Protein AF-A0A2V9KN21-F1 (afdb_monomer_lite)

Radius of gyration: 11.94 Å; chains: 1; bounding box: 26×27×32 Å

pLDDT: mean 77.58, std 13.65, range [34.69, 89.75]

Foldseek 3Di:
DPDPPPLLVVLVVLLVVLCVVQPPDLLSSLQSLCCVLVVDGDDPVRSVVSVPDPDGSSVVSSVSNVCSVPDDDD

Sequence (74 aa):
MLNDGRINEEAAHLAEMVERAAGADRAAQIARAFEVVLSRPPKPAEIEKLRLFPGALRDLCRVL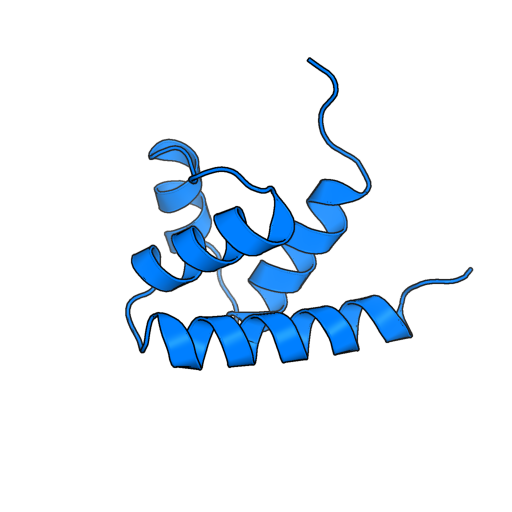LNSNEFVYID

Secondary structure (DSSP, 8-state):
---HHHHHHHHHHHHHHHHHHHTT-HHHHHHHHHHHHHSSPPPHHHHHHHHT--S-HHHHHHHHHHHHTT----

Structure (mmCIF, N/CA/C/O backbone):
data_AF-A0A2V9KN21-F1
#
_entry.id   AF-A0A2V9KN21-F1
#
loop_
_atom_site.group_PDB
_atom_site.id
_atom_site.type_symbol
_atom_site.label_atom_id
_atom_site.label_alt_id
_atom_site.label_comp_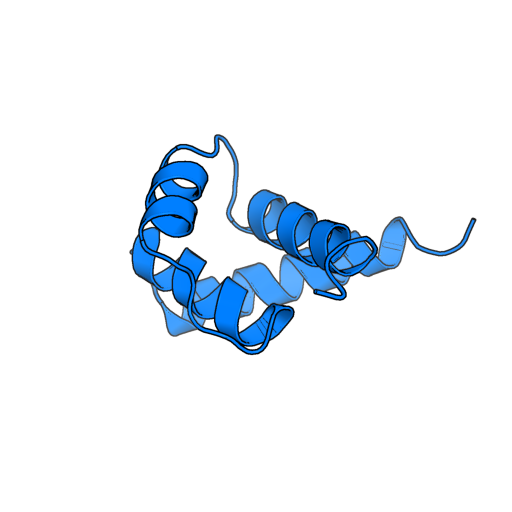id
_atom_site.label_asym_id
_atom_site.label_entity_id
_atom_site.label_seq_id
_atom_site.pdbx_PDB_ins_code
_atom_site.Cartn_x
_atom_site.Cartn_y
_atom_site.Cartn_z
_atom_site.occupancy
_atom_site.B_iso_or_equiv
_atom_site.auth_seq_id
_atom_site.auth_comp_id
_atom_site.auth_asym_id
_atom_site.auth_atom_id
_atom_site.pdbx_PDB_model_num
ATOM 1 N N . MET A 1 1 ? 1.865 9.043 -24.887 1.00 43.00 1 MET A N 1
ATOM 2 C CA . MET A 1 1 ? 1.615 8.019 -23.854 1.00 43.00 1 MET A CA 1
ATOM 3 C C . MET A 1 1 ? 2.785 8.059 -22.881 1.00 43.00 1 MET A C 1
ATOM 5 O O . MET A 1 1 ? 3.728 7.295 -23.016 1.00 43.00 1 MET A O 1
ATOM 9 N N . LEU A 1 2 ? 2.795 9.058 -21.996 1.00 45.47 2 LEU A N 1
ATOM 10 C CA . LEU A 1 2 ? 3.675 9.065 -20.827 1.00 45.47 2 LEU A CA 1
ATOM 11 C C . LEU A 1 2 ? 2.911 8.298 -19.744 1.00 45.47 2 LEU A C 1
ATOM 13 O O . LEU A 1 2 ? 1.759 8.658 -19.545 1.00 45.47 2 LEU A O 1
ATOM 17 N N . ASN A 1 3 ? 3.500 7.270 -19.120 1.00 47.69 3 ASN A N 1
ATOM 18 C CA . ASN A 1 3 ? 3.333 6.918 -17.686 1.00 47.69 3 ASN A CA 1
ATOM 19 C C . ASN A 1 3 ? 3.428 5.419 -17.328 1.00 47.69 3 ASN A C 1
ATOM 21 O O . ASN A 1 3 ? 3.489 5.113 -16.142 1.00 47.69 3 ASN A O 1
ATOM 25 N N . ASP A 1 4 ? 3.556 4.472 -18.264 1.00 56.62 4 ASP A N 1
ATOM 26 C CA . ASP A 1 4 ? 3.590 3.045 -17.868 1.00 56.62 4 ASP A CA 1
ATOM 27 C C . ASP A 1 4 ? 4.887 2.602 -17.156 1.00 56.62 4 ASP A C 1
ATOM 29 O O . ASP A 1 4 ? 4.859 1.723 -16.295 1.00 56.62 4 ASP A O 1
ATOM 33 N N . GLY A 1 5 ? 6.038 3.206 -17.476 1.00 61.25 5 GLY A N 1
ATOM 34 C CA . GLY A 1 5 ? 7.325 2.841 -16.859 1.00 61.25 5 GLY A CA 1
ATOM 35 C C . GLY A 1 5 ? 7.490 3.371 -15.431 1.00 61.25 5 GLY A C 1
ATOM 36 O O . GLY A 1 5 ? 7.804 2.616 -14.514 1.00 61.25 5 GLY A O 1
ATOM 37 N N . ARG A 1 6 ? 7.209 4.665 -15.228 1.00 64.88 6 ARG A N 1
ATOM 38 C CA . ARG A 1 6 ? 7.413 5.347 -13.940 1.00 64.88 6 ARG A CA 1
ATOM 39 C C . ARG A 1 6 ? 6.469 4.863 -12.846 1.00 64.88 6 ARG A C 1
ATOM 41 O O . ARG A 1 6 ? 6.906 4.689 -1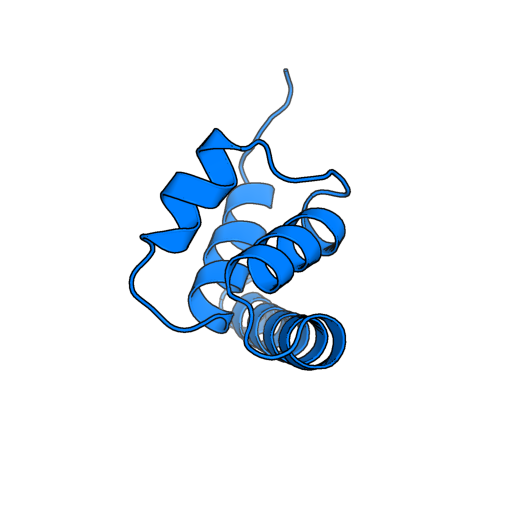1.717 1.00 64.88 6 ARG A O 1
ATOM 48 N N . ILE A 1 7 ? 5.203 4.595 -13.174 1.00 69.38 7 ILE A N 1
ATOM 49 C CA . ILE A 1 7 ? 4.232 4.122 -12.177 1.00 69.38 7 ILE A CA 1
ATOM 50 C C . ILE A 1 7 ? 4.630 2.744 -11.632 1.00 69.38 7 ILE A C 1
ATOM 52 O O . ILE A 1 7 ? 4.412 2.462 -10.456 1.00 69.38 7 ILE A O 1
ATOM 56 N N . ASN A 1 8 ? 5.251 1.888 -12.449 1.00 73.81 8 ASN A N 1
ATOM 57 C CA . ASN A 1 8 ? 5.732 0.588 -11.983 1.00 73.81 8 ASN A CA 1
ATOM 58 C C . ASN A 1 8 ? 6.938 0.715 -11.040 1.00 73.81 8 ASN A C 1
ATOM 60 O O . ASN A 1 8 ? 6.996 0.002 -10.037 1.00 73.81 8 ASN A O 1
ATOM 64 N N . GLU A 1 9 ? 7.872 1.621 -11.335 1.00 80.81 9 GLU A N 1
ATOM 65 C CA . GLU A 1 9 ? 9.016 1.914 -10.461 1.00 80.81 9 GLU A CA 1
ATOM 66 C C . GLU A 1 9 ? 8.556 2.545 -9.139 1.00 80.81 9 GLU A C 1
ATOM 68 O O . GLU A 1 9 ? 8.921 2.078 -8.060 1.00 80.81 9 GLU A O 1
ATOM 73 N N . GLU A 1 10 ? 7.675 3.544 -9.202 1.00 80.50 10 GLU A N 1
ATOM 74 C CA . GLU A 1 10 ? 7.110 4.208 -8.024 1.00 80.50 10 GLU A CA 1
ATOM 75 C C . GLU A 1 10 ? 6.291 3.231 -7.160 1.00 80.50 10 GLU A C 1
ATOM 77 O O . GLU A 1 10 ? 6.425 3.231 -5.935 1.00 80.50 10 GLU A O 1
ATOM 82 N N . ALA A 1 11 ? 5.520 2.324 -7.772 1.00 84.50 11 ALA A N 1
ATOM 83 C CA . ALA A 1 11 ? 4.802 1.271 -7.052 1.00 84.50 11 ALA A CA 1
ATOM 84 C C . ALA A 1 11 ? 5.745 0.286 -6.344 1.00 84.50 11 ALA A C 1
ATOM 86 O O . ALA A 1 11 ? 5.429 -0.178 -5.247 1.00 84.50 11 ALA A O 1
ATOM 87 N N . ALA A 1 12 ? 6.889 -0.043 -6.952 1.00 85.56 12 ALA A N 1
ATOM 88 C CA . ALA A 1 12 ? 7.882 -0.926 -6.347 1.00 85.56 12 ALA A CA 1
ATOM 89 C C . ALA A 1 12 ? 8.553 -0.271 -5.131 1.00 85.56 12 ALA A C 1
ATOM 91 O O . ALA A 1 12 ? 8.605 -0.880 -4.063 1.00 85.56 12 ALA A O 1
ATOM 92 N N . HIS A 1 13 ? 8.985 0.985 -5.259 1.00 87.31 13 HIS A N 1
ATOM 93 C CA . HIS A 1 13 ? 9.569 1.737 -4.146 1.00 87.31 13 HIS A CA 1
ATOM 94 C C . HIS A 1 13 ? 8.574 1.952 -3.003 1.00 87.31 13 HIS A C 1
ATOM 96 O O . HIS A 1 13 ? 8.929 1.815 -1.831 1.00 87.31 13 HIS A O 1
ATOM 102 N N . LEU A 1 14 ? 7.313 2.243 -3.333 1.00 86.25 14 LEU A N 1
ATOM 103 C CA . LEU A 1 14 ? 6.255 2.378 -2.342 1.00 86.25 14 LEU A CA 1
ATOM 104 C C . LEU A 1 14 ? 6.018 1.063 -1.591 1.00 86.25 14 LEU A C 1
ATOM 106 O O . LEU A 1 14 ? 5.925 1.077 -0.365 1.00 86.25 14 LEU A O 1
ATOM 110 N N . ALA A 1 15 ? 5.952 -0.064 -2.303 1.00 87.25 15 ALA A N 1
ATOM 111 C CA . ALA A 1 15 ? 5.763 -1.372 -1.687 1.00 87.25 15 ALA A CA 1
ATOM 112 C C . ALA A 1 15 ? 6.914 -1.725 -0.738 1.00 87.25 15 ALA A C 1
ATOM 114 O O . ALA A 1 15 ? 6.662 -2.114 0.398 1.00 87.25 15 ALA A O 1
ATOM 115 N N . GLU A 1 16 ? 8.162 -1.507 -1.155 1.00 89.75 16 GLU A N 1
ATOM 116 C CA . GLU A 1 16 ? 9.329 -1.754 -0.306 1.00 89.75 16 GLU A CA 1
ATOM 117 C C . GLU A 1 16 ? 9.317 -0.872 0.953 1.00 89.75 16 GLU A C 1
ATOM 119 O O . GLU A 1 16 ? 9.580 -1.341 2.062 1.00 89.75 16 GLU A O 1
ATOM 124 N N . MET A 1 17 ? 8.969 0.409 0.811 1.00 89.31 17 MET A N 1
ATOM 125 C CA . MET A 1 17 ? 8.864 1.326 1.944 1.00 89.31 17 MET A CA 1
ATOM 126 C C . MET A 1 17 ? 7.756 0.904 2.922 1.00 89.31 17 MET A C 1
ATOM 128 O O . MET A 1 17 ? 7.946 0.966 4.138 1.00 89.31 17 MET A O 1
ATOM 132 N N . VAL A 1 18 ? 6.612 0.454 2.404 1.00 88.62 18 VAL A N 1
ATOM 133 C CA . VAL A 1 18 ? 5.485 -0.035 3.206 1.00 88.62 18 VAL A CA 1
ATOM 134 C C . VAL A 1 18 ? 5.836 -1.349 3.909 1.00 88.62 18 VAL A C 1
ATOM 136 O O . VAL A 1 18 ? 5.554 -1.478 5.098 1.00 88.62 18 VAL A O 1
ATOM 139 N N . GLU A 1 19 ? 6.502 -2.288 3.237 1.00 88.50 19 GLU A N 1
ATOM 140 C CA . GLU A 1 19 ? 6.998 -3.532 3.844 1.00 88.50 19 GLU A CA 1
ATOM 141 C C . GLU A 1 19 ? 7.989 -3.260 4.977 1.00 88.50 19 GLU A C 1
ATOM 143 O O . GLU A 1 19 ? 7.869 -3.839 6.056 1.00 88.50 19 GLU A O 1
ATOM 148 N N . ARG A 1 20 ? 8.929 -2.330 4.779 1.00 87.69 20 ARG A N 1
ATOM 149 C CA . ARG A 1 20 ? 9.892 -1.943 5.821 1.00 87.69 20 ARG A CA 1
ATOM 150 C C . ARG A 1 20 ? 9.225 -1.286 7.030 1.00 87.69 20 ARG A C 1
ATOM 152 O O . ARG A 1 20 ? 9.698 -1.465 8.147 1.00 87.69 20 ARG A O 1
ATOM 159 N N . ALA A 1 21 ? 8.156 -0.520 6.816 1.00 85.25 21 ALA A N 1
ATOM 160 C CA . ALA A 1 21 ? 7.475 0.214 7.881 1.00 85.25 21 ALA A CA 1
ATOM 161 C C . ALA A 1 21 ? 6.435 -0.628 8.641 1.00 85.25 21 ALA A C 1
ATOM 163 O O . ALA A 1 21 ? 6.301 -0.478 9.853 1.00 85.25 21 ALA A O 1
ATOM 164 N N . ALA A 1 22 ? 5.690 -1.488 7.943 1.00 86.25 22 ALA A N 1
ATOM 165 C CA . ALA A 1 22 ? 4.558 -2.240 8.491 1.00 86.25 22 ALA A CA 1
ATOM 166 C C . ALA A 1 22 ? 4.839 -3.744 8.680 1.00 86.25 22 ALA A C 1
ATOM 168 O O . ALA A 1 22 ? 4.022 -4.458 9.265 1.00 86.25 22 ALA A O 1
ATOM 169 N N . GLY A 1 23 ? 5.980 -4.249 8.203 1.00 84.00 23 GLY A N 1
ATOM 170 C CA . GLY A 1 23 ? 6.325 -5.667 8.283 1.00 84.00 23 GLY A CA 1
ATOM 171 C C . GLY A 1 23 ? 5.373 -6.542 7.464 1.00 84.00 23 GLY A C 1
ATOM 172 O O . GLY A 1 23 ? 4.951 -6.159 6.375 1.00 84.00 23 GLY A O 1
ATOM 173 N N . ALA A 1 24 ? 5.037 -7.730 7.981 1.00 83.06 24 ALA A N 1
ATOM 174 C CA . ALA A 1 24 ? 4.199 -8.725 7.296 1.00 83.06 24 ALA A CA 1
ATOM 175 C C . ALA A 1 24 ? 2.682 -8.565 7.537 1.00 83.06 24 ALA A C 1
ATOM 177 O O . ALA A 1 24 ? 1.895 -9.350 7.005 1.00 83.06 24 ALA A O 1
ATOM 178 N N . ASP A 1 25 ? 2.247 -7.588 8.341 1.00 86.75 25 ASP A N 1
ATOM 179 C CA . ASP A 1 25 ? 0.818 -7.373 8.583 1.00 86.75 25 ASP A CA 1
ATOM 180 C C . ASP A 1 25 ? 0.168 -6.669 7.388 1.00 86.75 25 ASP A C 1
ATOM 182 O O . ASP A 1 25 ? 0.359 -5.477 7.141 1.00 86.75 25 ASP A O 1
ATOM 186 N N . ARG A 1 26 ? -0.666 -7.419 6.666 1.00 84.19 26 ARG A N 1
ATOM 187 C CA . ARG A 1 26 ? -1.392 -6.942 5.488 1.00 84.19 26 ARG A CA 1
ATOM 188 C C . ARG A 1 26 ? -2.253 -5.711 5.779 1.00 84.19 26 ARG A C 1
ATOM 190 O O . ARG A 1 26 ? -2.337 -4.828 4.930 1.00 84.19 26 ARG A O 1
ATOM 197 N N . ALA A 1 27 ? -2.898 -5.636 6.943 1.00 85.69 27 ALA A N 1
ATOM 198 C CA . ALA A 1 27 ? -3.755 -4.502 7.282 1.00 85.69 27 ALA A CA 1
ATOM 199 C C . ALA A 1 27 ? -2.924 -3.240 7.556 1.00 85.69 27 ALA A C 1
ATOM 201 O O . ALA A 1 27 ? -3.265 -2.164 7.063 1.00 85.69 27 ALA A O 1
ATOM 202 N N . ALA A 1 28 ? -1.802 -3.388 8.265 1.00 87.44 28 ALA A N 1
ATOM 203 C CA . ALA A 1 28 ? -0.856 -2.301 8.503 1.00 87.44 28 ALA A CA 1
ATOM 204 C C . ALA A 1 28 ? -0.201 -1.815 7.198 1.00 87.44 28 ALA A C 1
ATOM 206 O O . ALA A 1 28 ? -0.065 -0.610 6.984 1.00 87.44 28 ALA A O 1
ATOM 207 N N . GLN A 1 29 ? 0.129 -2.734 6.283 1.00 88.38 29 GLN A N 1
ATOM 208 C CA . GLN A 1 29 ? 0.637 -2.394 4.953 1.00 88.38 29 GLN A CA 1
ATOM 209 C C . GLN A 1 29 ? -0.378 -1.564 4.152 1.00 88.38 29 GLN A C 1
ATOM 211 O O . GLN A 1 29 ? -0.028 -0.524 3.594 1.00 88.38 29 GLN A O 1
ATOM 216 N N . ILE A 1 30 ? -1.647 -1.989 4.121 1.00 87.69 30 ILE A N 1
ATOM 217 C CA . ILE A 1 30 ? -2.723 -1.257 3.434 1.00 87.69 30 ILE A CA 1
ATOM 218 C C . ILE A 1 30 ? -2.896 0.135 4.047 1.00 87.69 30 ILE A C 1
ATOM 220 O O . ILE A 1 30 ? -2.954 1.118 3.311 1.00 87.69 30 ILE A O 1
ATOM 224 N N . ALA A 1 31 ? -2.925 0.241 5.378 1.00 88.19 31 ALA A N 1
ATOM 225 C CA . ALA A 1 31 ? -3.042 1.528 6.056 1.00 88.19 31 ALA A CA 1
ATOM 226 C C . ALA A 1 31 ? -1.904 2.479 5.693 1.00 88.19 31 ALA A C 1
ATOM 228 O O . ALA A 1 31 ? -2.157 3.624 5.313 1.00 88.19 31 ALA A O 1
ATOM 229 N N . ARG A 1 32 ? -0.664 1.987 5.702 1.00 89.00 32 ARG A N 1
ATOM 230 C CA . ARG A 1 32 ? 0.489 2.813 5.356 1.00 89.00 32 ARG A CA 1
ATOM 231 C C . ARG A 1 32 ? 0.485 3.236 3.889 1.00 89.00 32 ARG A C 1
ATOM 233 O O . ARG A 1 32 ? 0.789 4.388 3.593 1.00 89.00 32 ARG A O 1
ATOM 240 N N . ALA A 1 33 ? 0.106 2.345 2.975 1.00 88.00 33 ALA A N 1
ATOM 241 C CA . ALA A 1 33 ? -0.020 2.682 1.560 1.00 88.00 33 ALA A CA 1
ATOM 242 C C . ALA A 1 33 ? -1.085 3.772 1.322 1.00 88.00 33 ALA A C 1
ATOM 244 O O . ALA A 1 33 ? -0.860 4.683 0.528 1.00 88.00 33 ALA A O 1
ATOM 245 N N . PHE A 1 34 ? -2.208 3.726 2.047 1.00 87.19 34 PHE A N 1
ATOM 246 C CA . PHE A 1 34 ? -3.253 4.757 1.994 1.00 87.19 34 PHE A CA 1
ATOM 247 C C . PHE A 1 34 ? -2.775 6.109 2.506 1.00 87.19 34 PHE A C 1
ATOM 249 O O . PHE A 1 34 ? -3.011 7.122 1.854 1.00 87.19 34 PHE A O 1
ATOM 256 N N . GLU A 1 35 ? -2.076 6.138 3.636 1.00 86.94 35 GLU A N 1
ATOM 257 C CA . GLU A 1 35 ? -1.534 7.386 4.171 1.00 86.94 35 GLU A CA 1
ATOM 258 C C . GLU A 1 35 ? -0.524 8.023 3.219 1.00 86.94 35 GLU A C 1
ATOM 260 O O . GLU A 1 35 ? -0.524 9.236 3.046 1.00 86.94 35 GLU A O 1
ATOM 265 N N . VAL A 1 36 ? 0.330 7.219 2.584 1.00 85.69 36 VAL A N 1
ATOM 266 C CA . VAL A 1 36 ? 1.361 7.739 1.680 1.00 85.69 36 VAL A CA 1
ATOM 267 C C . VAL A 1 36 ? 0.761 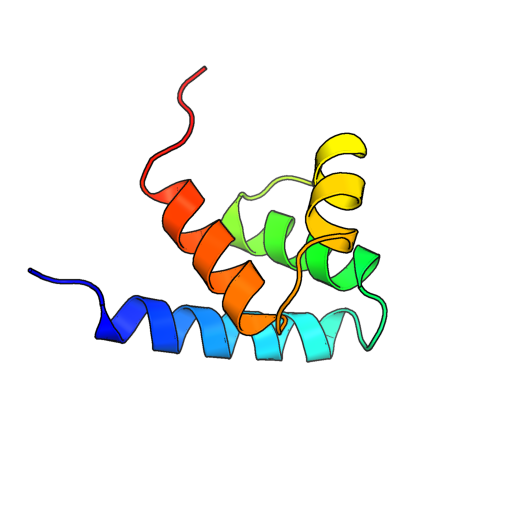8.223 0.359 1.00 85.69 36 VAL A C 1
ATOM 269 O O . VAL A 1 36 ? 1.153 9.279 -0.127 1.00 85.69 36 VAL A O 1
ATOM 272 N N . VAL A 1 37 ? -0.187 7.482 -0.225 1.00 85.06 37 VAL A N 1
ATOM 273 C CA . VAL A 1 37 ? -0.747 7.811 -1.549 1.00 85.06 37 VAL A CA 1
ATOM 274 C C . VAL A 1 37 ? -1.905 8.800 -1.456 1.00 85.06 37 VAL A C 1
ATOM 276 O O . VAL A 1 37 ? -1.980 9.733 -2.248 1.00 85.06 37 VAL A O 1
ATOM 279 N N . LEU A 1 38 ? -2.814 8.607 -0.500 1.00 82.12 38 LEU A N 1
ATOM 280 C CA . LEU A 1 38 ? -4.065 9.363 -0.386 1.00 82.12 38 LEU A CA 1
ATOM 281 C C . LEU A 1 38 ? -4.056 10.368 0.773 1.00 82.12 38 LEU A C 1
ATOM 283 O O . LEU A 1 38 ? -5.058 11.049 0.976 1.00 82.12 38 LEU A O 1
ATOM 287 N N . SER A 1 39 ? -2.964 10.457 1.550 1.00 84.50 39 SER A N 1
ATOM 288 C CA . SER A 1 39 ? -2.834 11.373 2.701 1.00 84.50 39 SER A CA 1
ATOM 289 C C . SER A 1 39 ? -3.993 11.277 3.704 1.00 84.50 39 SER A C 1
ATOM 291 O O . SER A 1 39 ? -4.322 12.237 4.397 1.00 84.50 39 SER A O 1
ATOM 293 N N . ARG A 1 40 ? -4.618 10.096 3.796 1.00 83.81 40 ARG A N 1
ATOM 294 C CA . ARG A 1 40 ? -5.718 9.798 4.718 1.00 83.81 40 ARG A CA 1
ATOM 295 C C . ARG A 1 40 ? -5.636 8.356 5.213 1.00 83.81 40 ARG A C 1
ATOM 297 O O . ARG A 1 40 ? -5.146 7.496 4.478 1.00 83.81 40 ARG A O 1
ATOM 304 N N . PRO A 1 41 ? -6.189 8.050 6.396 1.00 81.38 41 PRO A N 1
ATOM 305 C CA . PRO A 1 41 ? -6.361 6.668 6.808 1.00 81.38 41 PRO A CA 1
ATOM 306 C C . PRO A 1 41 ? -7.387 5.950 5.905 1.00 81.38 41 PRO A C 1
ATOM 308 O O . PRO A 1 41 ? -8.351 6.570 5.424 1.00 81.38 41 PRO A O 1
ATOM 311 N N . PRO A 1 42 ? -7.218 4.639 5.661 1.00 84.56 42 PRO A N 1
ATOM 312 C CA . PRO A 1 42 ? -8.231 3.838 4.983 1.00 84.56 42 PRO A CA 1
ATOM 313 C C . PRO A 1 42 ? -9.487 3.702 5.852 1.00 84.56 42 PRO A C 1
ATOM 315 O O . PRO A 1 42 ? -9.418 3.602 7.079 1.00 84.56 42 PRO A O 1
ATOM 318 N N . LYS A 1 43 ? -10.657 3.637 5.218 1.00 86.00 43 LYS A N 1
ATOM 319 C CA . LYS A 1 43 ? -11.907 3.280 5.899 1.00 86.00 43 LYS A CA 1
ATOM 320 C C . LYS A 1 43 ? -11.925 1.767 6.174 1.00 86.00 43 LYS A C 1
ATOM 322 O O . LYS A 1 43 ? -11.392 1.007 5.364 1.00 86.00 43 LYS A O 1
ATOM 327 N N . PRO A 1 44 ? -12.614 1.282 7.225 1.00 82.50 44 PRO A N 1
ATOM 328 C CA . PRO A 1 44 ? -12.683 -0.153 7.530 1.00 82.50 44 PRO A CA 1
ATOM 329 C C . PRO A 1 44 ? -13.157 -1.011 6.344 1.00 82.50 44 PRO A C 1
ATOM 331 O O . PRO A 1 44 ? -12.588 -2.060 6.066 1.00 82.50 44 PRO A O 1
ATOM 334 N N . ALA A 1 45 ? -14.133 -0.521 5.574 1.00 81.88 45 ALA A N 1
ATOM 335 C CA . ALA A 1 45 ? -14.626 -1.204 4.376 1.00 81.88 45 ALA A CA 1
ATOM 336 C C . ALA A 1 45 ? -13.593 -1.281 3.231 1.00 81.88 45 ALA A C 1
ATOM 338 O O . ALA A 1 45 ? -13.661 -2.191 2.408 1.00 81.88 45 ALA A O 1
ATOM 339 N N . GLU A 1 46 ? -12.655 -0.333 3.151 1.00 83.56 46 GLU A N 1
ATOM 340 C CA . GLU A 1 46 ? -11.568 -0.348 2.162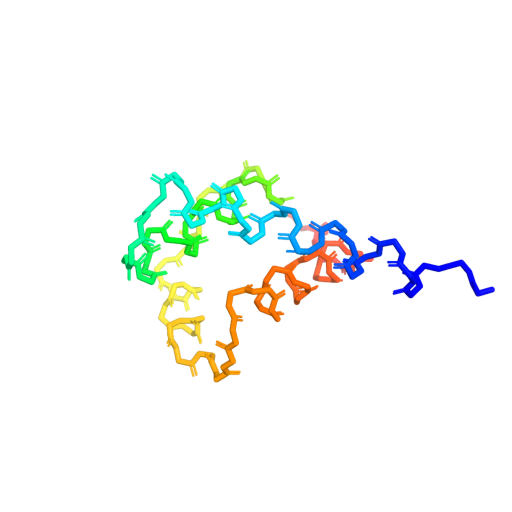 1.00 83.56 46 GLU A CA 1
ATOM 341 C C . GLU A 1 46 ? -10.491 -1.354 2.566 1.00 83.56 46 GLU A C 1
ATOM 343 O O . GLU A 1 46 ? -10.034 -2.117 1.719 1.00 83.56 46 GLU A O 1
ATOM 348 N N . ILE A 1 47 ? -10.152 -1.414 3.862 1.00 83.75 47 ILE A N 1
ATOM 349 C CA . ILE A 1 47 ? -9.231 -2.421 4.405 1.00 83.75 47 ILE A CA 1
ATOM 350 C C . ILE A 1 47 ? -9.757 -3.822 4.097 1.00 83.75 47 ILE A C 1
ATOM 352 O O . ILE A 1 47 ? -9.023 -4.625 3.533 1.00 83.75 47 ILE A O 1
ATOM 356 N N . GLU A 1 48 ? -11.024 -4.111 4.397 1.00 84.62 48 GLU A N 1
ATOM 357 C CA . GLU A 1 48 ? -11.604 -5.439 4.156 1.00 84.62 48 GLU A CA 1
ATOM 358 C C . GLU A 1 48 ? -11.572 -5.829 2.671 1.00 84.62 48 GLU A C 1
ATOM 360 O O . GLU A 1 48 ? -11.141 -6.928 2.322 1.00 84.62 48 GLU A O 1
ATOM 365 N N . LYS A 1 49 ? -11.932 -4.906 1.770 1.00 83.06 49 LYS A N 1
ATOM 366 C CA . LYS A 1 49 ? -11.855 -5.147 0.318 1.00 83.06 49 LYS A CA 1
ATOM 367 C C . LYS A 1 49 ? -10.426 -5.416 -0.152 1.00 83.06 49 LYS A C 1
ATOM 369 O O . LYS A 1 49 ? -10.208 -6.285 -0.990 1.00 83.06 49 LYS A O 1
ATOM 374 N N . LEU A 1 50 ? -9.456 -4.679 0.380 1.00 82.44 50 LEU A N 1
ATOM 375 C CA . LEU A 1 50 ? -8.058 -4.766 -0.037 1.00 82.44 50 LEU A CA 1
ATOM 376 C C . LEU A 1 50 ? -7.292 -5.911 0.626 1.00 82.44 50 LEU A C 1
ATOM 378 O O . LEU A 1 50 ? -6.331 -6.415 0.047 1.00 82.44 50 LEU A O 1
ATOM 382 N N . ARG A 1 51 ? -7.735 -6.388 1.793 1.00 81.94 51 ARG A N 1
ATOM 383 C CA . ARG A 1 51 ? -7.248 -7.642 2.385 1.00 81.94 51 ARG A CA 1
ATOM 384 C C . ARG A 1 51 ? -7.560 -8.837 1.494 1.00 81.94 51 ARG A C 1
ATOM 386 O O . ARG A 1 51 ? -6.752 -9.756 1.426 1.00 81.94 51 ARG A O 1
ATOM 393 N N . LEU A 1 52 ? -8.698 -8.799 0.802 1.00 81.94 52 LEU A N 1
ATOM 394 C CA . LEU A 1 52 ? -9.115 -9.823 -0.155 1.00 81.94 52 LEU A CA 1
ATOM 395 C C . LEU A 1 52 ? -8.460 -9.665 -1.535 1.00 81.94 52 LEU A C 1
ATOM 397 O O . LEU A 1 52 ? -8.665 -10.520 -2.393 1.00 81.94 52 LEU A O 1
ATOM 401 N N . PHE A 1 53 ? -7.691 -8.596 -1.770 1.00 79.12 53 PHE A N 1
ATOM 402 C CA . PHE A 1 53 ? -7.066 -8.352 -3.065 1.00 79.12 53 PHE A CA 1
ATOM 403 C C . PHE A 1 53 ? -5.998 -9.419 -3.361 1.00 79.12 53 PHE A C 1
ATOM 405 O O . PHE A 1 53 ? -5.001 -9.498 -2.630 1.00 79.12 53 PHE A O 1
ATOM 412 N N . PRO A 1 54 ? -6.167 -10.222 -4.429 1.00 73.00 54 PRO A N 1
ATOM 413 C CA . PRO A 1 54 ? -5.181 -11.216 -4.817 1.00 73.00 54 PRO A CA 1
ATOM 414 C C . PRO A 1 54 ? -3.994 -10.525 -5.498 1.00 73.00 54 PRO A C 1
ATOM 416 O O . PRO A 1 54 ? -4.165 -9.829 -6.496 1.00 73.00 54 PRO A O 1
ATOM 419 N N . GLY A 1 55 ? -2.784 -10.717 -4.974 1.00 77.38 55 GLY A N 1
ATOM 420 C CA . GLY A 1 55 ? -1.561 -10.182 -5.582 1.00 77.38 55 GLY A CA 1
ATOM 421 C C . GLY A 1 55 ? -0.538 -9.670 -4.574 1.00 77.38 55 GLY A C 1
ATOM 422 O O . GLY A 1 55 ? -0.787 -9.629 -3.365 1.00 77.38 55 GLY A O 1
ATOM 423 N N . ALA A 1 56 ? 0.629 -9.272 -5.082 1.00 82.25 56 ALA A N 1
ATOM 424 C CA . ALA A 1 56 ? 1.703 -8.732 -4.259 1.00 82.25 56 ALA A CA 1
ATOM 425 C C . ALA A 1 56 ? 1.372 -7.310 -3.776 1.00 82.25 56 ALA A C 1
ATOM 427 O O . ALA A 1 56 ? 0.512 -6.620 -4.331 1.00 82.25 56 ALA A O 1
ATOM 428 N N . LEU A 1 57 ? 2.078 -6.828 -2.749 1.00 82.25 57 LEU A N 1
ATOM 429 C CA . LEU A 1 57 ? 1.922 -5.453 -2.265 1.00 82.25 57 LEU A CA 1
ATOM 430 C C . LEU A 1 57 ? 2.181 -4.415 -3.366 1.00 82.25 57 LEU A C 1
ATOM 432 O O . LEU A 1 57 ? 1.449 -3.436 -3.458 1.00 82.25 57 LEU A O 1
ATOM 436 N N . ARG A 1 58 ? 3.141 -4.673 -4.259 1.00 83.81 58 ARG A N 1
ATOM 437 C CA . ARG A 1 58 ? 3.404 -3.837 -5.439 1.00 83.81 58 ARG A CA 1
ATOM 438 C C . ARG A 1 58 ? 2.167 -3.645 -6.316 1.00 83.81 58 ARG A C 1
ATOM 440 O O . ARG A 1 58 ? 1.910 -2.533 -6.768 1.00 83.81 58 ARG A O 1
ATOM 447 N N . ASP A 1 59 ? 1.399 -4.705 -6.554 1.00 82.69 59 ASP A N 1
ATOM 448 C CA . ASP A 1 59 ? 0.217 -4.632 -7.417 1.00 82.69 59 ASP A CA 1
ATOM 449 C C . ASP A 1 59 ? -0.883 -3.796 -6.743 1.00 82.69 59 ASP A C 1
ATOM 451 O O . ASP A 1 59 ? -1.532 -2.979 -7.394 1.00 82.69 59 ASP A O 1
ATOM 455 N N . LEU A 1 60 ? -1.010 -3.904 -5.416 1.00 82.75 60 LEU A N 1
ATOM 456 C CA . LEU A 1 60 ? -1.884 -3.050 -4.609 1.00 82.75 60 LEU A CA 1
ATOM 457 C C . LEU A 1 60 ? -1.441 -1.576 -4.636 1.00 82.75 60 LEU A C 1
ATOM 459 O O . LEU A 1 60 ? -2.263 -0.693 -4.869 1.00 82.75 60 LEU A O 1
ATOM 463 N N . CYS A 1 61 ? -0.146 -1.298 -4.467 1.00 83.81 61 CYS A N 1
ATOM 464 C CA . CYS A 1 61 ? 0.426 0.044 -4.593 1.00 83.81 61 CYS A CA 1
ATOM 465 C C . CYS A 1 61 ? 0.162 0.645 -5.979 1.00 83.81 61 CYS A C 1
ATOM 467 O O . CYS A 1 61 ? -0.226 1.806 -6.079 1.00 83.81 61 CYS A O 1
ATOM 469 N N . ARG A 1 62 ? 0.285 -0.154 -7.045 1.00 83.31 62 ARG A N 1
ATOM 470 C CA . ARG A 1 62 ? -0.042 0.273 -8.409 1.00 83.31 62 ARG A CA 1
ATOM 471 C C . ARG A 1 62 ? -1.522 0.623 -8.551 1.00 83.31 62 ARG A C 1
ATOM 473 O O . ARG A 1 62 ? -1.830 1.660 -9.131 1.00 83.31 62 ARG A O 1
ATOM 480 N N . VAL A 1 63 ? -2.431 -0.197 -8.018 1.00 82.06 63 VAL A N 1
ATOM 481 C CA . VAL A 1 63 ? -3.876 0.099 -8.025 1.00 82.06 63 VAL A CA 1
ATOM 482 C C . VAL A 1 63 ? -4.167 1.403 -7.286 1.00 82.06 63 VAL A C 1
ATOM 484 O O . VAL A 1 63 ? -4.951 2.204 -7.784 1.00 82.06 63 VAL A O 1
ATOM 487 N N . LEU A 1 64 ? -3.518 1.657 -6.147 1.00 79.50 64 LEU A N 1
ATOM 488 C CA . LEU A 1 64 ? -3.697 2.900 -5.389 1.00 79.50 64 LEU A CA 1
ATOM 489 C C . LEU A 1 64 ? -3.167 4.129 -6.132 1.00 79.50 64 LEU A C 1
ATOM 491 O O . LEU A 1 64 ? -3.861 5.140 -6.186 1.00 79.50 64 LEU A O 1
ATOM 495 N N . LEU A 1 65 ? -1.987 4.034 -6.750 1.00 77.19 65 LEU A N 1
ATOM 496 C CA . LEU A 1 65 ? -1.418 5.114 -7.562 1.00 77.19 65 LEU A CA 1
ATOM 497 C C . LEU A 1 65 ? -2.300 5.432 -8.781 1.00 77.19 65 LEU A C 1
ATOM 499 O O . LEU A 1 65 ? -2.557 6.598 -9.055 1.00 77.19 65 LEU A O 1
ATOM 503 N N . ASN A 1 66 ? -2.842 4.408 -9.449 1.00 73.19 66 ASN A N 1
ATOM 504 C CA . ASN A 1 66 ? -3.785 4.594 -10.561 1.00 73.19 66 ASN A CA 1
ATOM 505 C C . ASN A 1 66 ? -5.163 5.085 -10.090 1.00 73.19 66 ASN A C 1
ATOM 507 O O . ASN A 1 66 ? -5.829 5.828 -10.801 1.00 73.19 66 ASN A O 1
ATOM 511 N N . SER A 1 67 ? -5.596 4.706 -8.883 1.00 67.69 67 SER A N 1
ATOM 512 C CA . SER A 1 67 ? -6.850 5.209 -8.305 1.00 67.69 67 SER A CA 1
ATOM 513 C C . SER A 1 67 ? -6.764 6.700 -7.976 1.00 67.69 67 SER A C 1
ATOM 515 O O . SER A 1 67 ? -7.782 7.377 -7.989 1.00 67.69 67 SER A O 1
ATOM 517 N N . ASN A 1 68 ? -5.566 7.232 -7.723 1.00 56.53 68 ASN A N 1
ATOM 518 C CA . ASN A 1 68 ? -5.356 8.664 -7.501 1.00 56.53 68 ASN A CA 1
ATOM 519 C C . ASN A 1 68 ? -5.415 9.480 -8.811 1.00 56.53 68 ASN A C 1
ATOM 521 O O . ASN A 1 68 ? -5.726 10.665 -8.785 1.00 56.5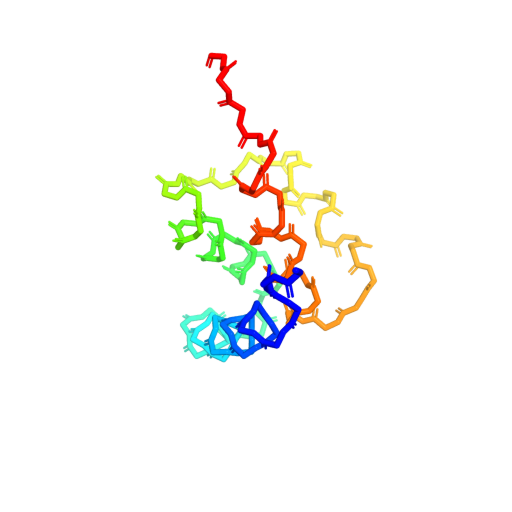3 68 ASN A O 1
ATOM 525 N N . GLU A 1 69 ? -5.177 8.852 -9.971 1.00 51.94 69 GLU A N 1
ATOM 526 C CA . GLU A 1 69 ? -5.281 9.517 -11.283 1.00 51.94 69 GLU A CA 1
ATOM 527 C C . GLU A 1 69 ? -6.746 9.760 -11.705 1.00 51.94 69 GLU A C 1
ATOM 529 O O . GLU A 1 69 ? -6.998 10.484 -12.665 1.00 51.94 69 GLU A O 1
ATOM 534 N N . PHE A 1 70 ? -7.727 9.206 -10.974 1.00 52.03 70 PHE A N 1
ATOM 535 C CA . PHE A 1 70 ? -9.144 9.292 -11.346 1.00 52.03 70 PHE A CA 1
ATOM 536 C C . PHE A 1 70 ? -10.148 9.656 -10.239 1.00 52.03 70 PHE A C 1
ATOM 538 O O . PHE A 1 70 ? -11.332 9.776 -10.546 1.00 52.03 70 PHE A O 1
ATOM 545 N N . VAL A 1 71 ? -9.766 9.829 -8.971 1.00 50.88 71 VAL A N 1
ATOM 546 C CA . VAL A 1 71 ? -10.754 9.720 -7.877 1.00 50.88 71 VAL A CA 1
ATOM 547 C C . VAL A 1 71 ? -10.300 10.505 -6.630 1.00 50.88 71 VAL A C 1
ATOM 549 O O . VAL A 1 71 ? -9.186 10.302 -6.169 1.00 50.88 71 VAL A O 1
ATOM 552 N N . TYR A 1 72 ? -11.070 11.385 -5.973 1.00 46.94 72 TYR A N 1
ATOM 553 C CA . TYR A 1 72 ? -12.463 11.845 -6.096 1.00 46.94 72 TYR A CA 1
ATOM 554 C C . TYR A 1 72 ? -12.506 13.325 -5.658 1.00 46.94 72 TYR A C 1
ATOM 556 O O . TYR A 1 72 ? -12.039 13.640 -4.564 1.00 46.94 72 TYR A O 1
ATOM 564 N N . ILE A 1 73 ? -13.085 14.216 -6.469 1.00 34.69 73 ILE A N 1
ATOM 565 C CA . ILE A 1 73 ? -13.655 15.471 -5.961 1.00 34.69 73 ILE A CA 1
ATOM 566 C C . ILE A 1 73 ? -15.084 15.121 -5.544 1.00 34.69 73 ILE A C 1
ATOM 568 O O . ILE A 1 73 ? -15.946 14.978 -6.408 1.00 34.69 73 ILE A O 1
ATOM 572 N N . ASP A 1 74 ? -15.299 14.925 -4.250 1.00 42.84 74 ASP A N 1
ATOM 573 C CA . ASP A 1 74 ? -16.595 15.115 -3.588 1.00 42.84 74 ASP A CA 1
ATOM 574 C C . ASP A 1 74 ? -16.321 15.816 -2.252 1.00 42.84 74 ASP A C 1
ATOM 576 O O . ASP A 1 74 ? -15.475 15.293 -1.482 1.00 42.84 74 ASP A O 1
#